Protein AF-A0A532F3L9-F1 (afdb_monomer_lite)

Structure (mmCIF, 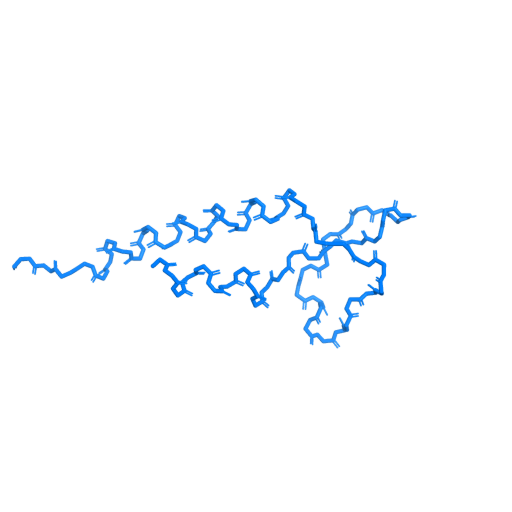N/CA/C/O backbone):
data_AF-A0A532F3L9-F1
#
_entry.id   AF-A0A532F3L9-F1
#
loop_
_atom_site.group_PDB
_atom_site.id
_atom_site.type_symbol
_atom_site.label_atom_id
_atom_site.label_alt_id
_atom_site.label_comp_id
_atom_site.label_asym_id
_atom_site.label_entity_id
_atom_site.label_seq_id
_atom_site.pdbx_PDB_ins_code
_atom_site.Cartn_x
_atom_site.Cartn_y
_atom_site.Cartn_z
_atom_site.occupancy
_atom_site.B_iso_or_equiv
_atom_site.auth_seq_id
_atom_site.auth_comp_id
_atom_site.auth_asym_id
_atom_site.auth_atom_id
_atom_site.pdbx_PDB_model_num
ATOM 1 N N . MET A 1 1 ? -11.007 -0.442 9.150 1.00 80.56 1 MET A N 1
ATOM 2 C CA . MET A 1 1 ? -9.602 -0.867 8.979 1.00 80.56 1 MET A CA 1
ATOM 3 C C . MET A 1 1 ? -9.447 -1.923 7.889 1.00 80.56 1 MET A C 1
ATOM 5 O O . MET A 1 1 ? -8.736 -1.665 6.934 1.00 80.56 1 MET A O 1
ATOM 9 N N . VAL A 1 2 ? -10.125 -3.077 7.961 1.00 85.38 2 VAL A N 1
ATOM 10 C CA . VAL A 1 2 ? -9.987 -4.122 6.919 1.00 85.38 2 VAL A CA 1
ATOM 11 C C . VAL A 1 2 ? -10.426 -3.627 5.534 1.00 85.38 2 VAL A C 1
ATOM 13 O O . VAL A 1 2 ? -9.658 -3.727 4.589 1.00 85.38 2 VAL A O 1
ATOM 16 N N . ALA A 1 3 ? -11.604 -3.001 5.431 1.00 87.50 3 ALA A N 1
ATOM 17 C CA . ALA A 1 3 ? -12.105 -2.470 4.157 1.00 87.50 3 ALA A CA 1
ATOM 18 C C . ALA A 1 3 ? -11.183 -1.407 3.529 1.00 87.50 3 ALA A C 1
ATOM 20 O O . ALA A 1 3 ? -11.022 -1.363 2.317 1.00 87.50 3 ALA A O 1
ATOM 21 N N . THR A 1 4 ? -10.548 -0.564 4.349 1.00 86.94 4 THR A N 1
ATOM 22 C CA . THR A 1 4 ? -9.598 0.448 3.866 1.00 86.94 4 THR A CA 1
ATOM 23 C C . THR A 1 4 ? -8.296 -0.190 3.384 1.00 86.94 4 THR A C 1
ATOM 25 O O . THR A 1 4 ? -7.754 0.249 2.379 1.00 86.94 4 THR A O 1
ATOM 28 N N . LEU A 1 5 ? -7.825 -1.262 4.031 1.00 88.62 5 LEU A N 1
ATOM 29 C CA . LEU A 1 5 ? -6.640 -2.010 3.589 1.00 88.62 5 LEU A CA 1
ATOM 30 C C . LEU A 1 5 ? -6.834 -2.696 2.232 1.00 88.62 5 LEU A C 1
ATOM 32 O O . LEU A 1 5 ? -5.861 -2.875 1.507 1.00 88.62 5 LEU A O 1
ATOM 36 N N . SER A 1 6 ? -8.071 -3.021 1.847 1.00 90.75 6 SER A N 1
ATOM 37 C CA . SER A 1 6 ? -8.369 -3.560 0.516 1.00 90.75 6 SER A CA 1
ATOM 38 C C . SER A 1 6 ? -7.954 -2.617 -0.622 1.00 90.75 6 SER A C 1
ATOM 40 O O . SER A 1 6 ? -7.704 -3.096 -1.725 1.00 90.75 6 SER A O 1
ATOM 42 N N . LEU A 1 7 ? -7.817 -1.307 -0.368 1.00 89.75 7 LEU A N 1
ATOM 43 C CA . LEU A 1 7 ? -7.343 -0.344 -1.367 1.00 89.75 7 LEU A CA 1
ATOM 44 C C . LEU A 1 7 ? -5.931 -0.668 -1.875 1.00 89.75 7 LEU A C 1
ATOM 46 O O . LEU A 1 7 ? -5.710 -0.549 -3.072 1.00 89.75 7 LEU A O 1
ATOM 50 N N . ALA A 1 8 ? -5.036 -1.187 -1.028 1.00 89.06 8 ALA A N 1
ATOM 51 C CA . ALA A 1 8 ? -3.675 -1.556 -1.440 1.00 89.06 8 ALA A CA 1
ATOM 52 C C . ALA A 1 8 ? -3.638 -2.716 -2.456 1.00 89.06 8 ALA A C 1
ATOM 54 O O . ALA A 1 8 ? -2.667 -2.895 -3.184 1.00 89.06 8 ALA A O 1
ATOM 55 N N . ILE A 1 9 ? -4.703 -3.525 -2.510 1.00 88.25 9 ILE A N 1
ATOM 56 C CA . ILE A 1 9 ? -4.855 -4.599 -3.503 1.00 88.25 9 ILE A CA 1
ATOM 57 C C . ILE A 1 9 ? -5.421 -4.036 -4.813 1.00 88.25 9 ILE A C 1
ATOM 59 O O . ILE A 1 9 ? -5.080 -4.513 -5.891 1.00 88.25 9 ILE A O 1
ATOM 63 N N . LEU A 1 10 ? -6.296 -3.032 -4.720 1.00 89.31 10 LEU A N 1
ATOM 64 C CA . LEU A 1 10 ? -6.940 -2.400 -5.873 1.00 89.31 10 LEU A CA 1
ATOM 65 C C . LEU A 1 10 ? -6.016 -1.413 -6.596 1.00 89.31 10 LEU A C 1
ATOM 67 O O . LEU A 1 10 ? -6.158 -1.224 -7.803 1.00 89.31 10 LEU A O 1
ATOM 71 N N . PHE A 1 11 ? -5.082 -0.798 -5.868 1.00 88.75 11 PHE A N 1
ATOM 72 C CA . PHE A 1 11 ? -4.189 0.244 -6.371 1.00 88.75 11 PHE A CA 1
ATOM 73 C C . PHE A 1 11 ? -2.707 -0.074 -6.120 1.00 88.75 11 PHE A C 1
ATOM 75 O O . PHE A 1 11 ? -2.002 0.742 -5.536 1.00 88.75 11 PHE A O 1
ATOM 82 N N . PRO A 1 12 ? -2.201 -1.234 -6.581 1.00 88.75 12 PRO A N 1
ATOM 83 C CA . PRO A 1 12 ? -0.802 -1.595 -6.383 1.00 88.75 12 PRO A CA 1
ATOM 84 C C . PRO A 1 12 ? 0.139 -0.504 -6.933 1.00 88.75 12 PRO A C 1
ATOM 86 O O . PRO A 1 12 ? -0.048 -0.039 -8.064 1.00 88.75 12 PRO A O 1
ATOM 89 N N . PRO A 1 13 ? 1.177 -0.103 -6.176 1.00 89.94 13 PRO A N 1
ATOM 90 C CA . PRO A 1 13 ? 2.037 1.004 -6.555 1.00 89.94 13 PRO A CA 1
ATOM 91 C C . PRO A 1 13 ? 3.131 0.521 -7.507 1.00 89.94 13 PRO A C 1
ATOM 93 O O . PRO A 1 13 ? 4.259 0.208 -7.109 1.00 89.94 13 PRO A O 1
ATOM 96 N N . TRP A 1 14 ? 2.757 0.433 -8.780 1.00 88.69 14 TRP A N 1
ATOM 97 C CA . TRP A 1 14 ? 3.654 0.043 -9.856 1.00 88.69 14 TRP A CA 1
ATOM 98 C C . TRP A 1 14 ? 4.739 1.093 -10.103 1.00 88.69 14 TRP A C 1
ATOM 100 O O . TRP A 1 14 ? 4.484 2.300 -10.151 1.00 88.69 14 TRP A O 1
ATOM 110 N N . GLU A 1 15 ? 5.949 0.602 -10.317 1.00 86.88 15 GLU A N 1
ATOM 111 C CA . GLU A 1 15 ? 7.130 1.359 -10.706 1.00 86.88 15 GLU A CA 1
ATOM 112 C C . GLU A 1 15 ? 7.691 0.772 -12.005 1.00 86.88 15 GLU A C 1
ATOM 114 O O . GLU A 1 15 ? 7.510 -0.418 -12.304 1.00 86.88 15 GLU A O 1
ATOM 119 N N . THR A 1 16 ? 8.337 1.627 -12.798 1.00 85.00 16 THR A N 1
ATOM 120 C CA . THR A 1 16 ? 9.028 1.223 -14.023 1.00 85.00 16 THR A CA 1
ATOM 121 C C 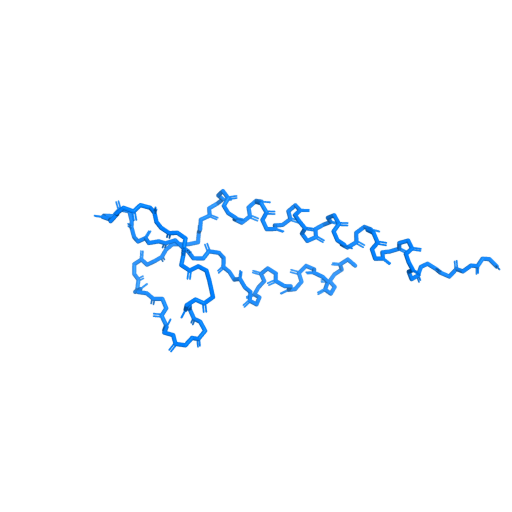. THR A 1 16 ? 10.079 0.135 -13.759 1.00 85.00 16 THR A C 1
ATOM 123 O O . THR A 1 16 ? 10.581 -0.010 -12.639 1.00 85.00 16 THR A O 1
ATOM 126 N N . PRO A 1 17 ? 10.429 -0.666 -14.783 1.00 85.25 17 PRO A N 1
ATOM 127 C CA . PRO A 1 17 ? 11.462 -1.682 -14.643 1.00 85.25 17 PRO A CA 1
ATOM 128 C C . PRO A 1 17 ? 12.805 -1.074 -14.198 1.00 85.25 17 PRO A C 1
ATOM 130 O O . PRO A 1 17 ? 13.130 0.037 -14.621 1.00 85.25 17 PRO A O 1
ATOM 133 N N . PRO A 1 18 ? 13.661 -1.817 -13.467 1.00 81.25 18 PRO A N 1
ATOM 134 C CA . PRO A 1 18 ? 14.955 -1.317 -12.981 1.00 81.25 18 PRO A CA 1
ATOM 135 C C . PRO A 1 18 ? 15.925 -0.858 -14.078 1.00 81.25 18 PRO A C 1
ATOM 137 O O . PRO A 1 18 ? 16.916 -0.192 -13.793 1.00 81.25 18 PRO A O 1
ATOM 140 N N . SER A 1 19 ? 15.680 -1.256 -15.330 1.00 83.81 19 SER A N 1
ATOM 141 C CA . SER A 1 19 ? 16.448 -0.844 -16.508 1.00 83.81 19 SER A CA 1
ATOM 142 C C . SER A 1 19 ? 16.098 0.560 -17.013 1.00 83.81 19 SER A C 1
ATOM 144 O O . SER A 1 19 ? 16.757 1.053 -17.925 1.00 83.81 19 SER A O 1
ATOM 146 N N . GLN A 1 20 ? 15.040 1.174 -16.486 1.00 80.69 20 GLN A N 1
ATOM 147 C CA . GLN A 1 20 ? 14.560 2.502 -16.853 1.00 80.69 20 GLN A CA 1
ATOM 148 C C . GLN A 1 20 ? 14.683 3.455 -15.664 1.00 80.69 20 GLN A C 1
ATOM 150 O O . GLN A 1 20 ? 14.910 3.043 -14.527 1.00 80.69 20 GLN A O 1
ATOM 155 N N . THR A 1 21 ? 14.544 4.750 -15.932 1.00 81.88 21 THR A N 1
ATOM 156 C CA . THR A 1 21 ? 14.469 5.749 -14.868 1.00 81.88 21 THR A CA 1
ATOM 157 C C . THR A 1 21 ? 13.286 5.420 -13.945 1.00 81.88 21 THR A C 1
ATOM 159 O O . THR A 1 21 ? 12.196 5.161 -14.463 1.00 81.88 21 THR A O 1
ATOM 162 N N . PRO A 1 22 ? 13.478 5.419 -12.611 1.00 80.31 22 PRO A N 1
ATOM 163 C CA . PRO A 1 22 ? 12.409 5.202 -11.643 1.00 80.31 22 PRO A CA 1
ATOM 164 C C . PRO A 1 22 ? 11.283 6.216 -11.820 1.00 80.31 22 PRO A C 1
ATOM 166 O O . PRO A 1 22 ? 11.449 7.403 -11.537 1.00 80.31 22 PRO A O 1
ATOM 169 N N . GLU A 1 23 ? 10.133 5.744 -12.281 1.00 81.56 23 GLU A N 1
ATOM 170 C CA . GLU A 1 23 ? 8.937 6.556 -12.434 1.00 81.56 23 GLU A CA 1
ATOM 171 C C . GLU A 1 23 ? 7.756 5.829 -11.806 1.00 81.56 23 GLU A C 1
ATOM 173 O O . GLU A 1 23 ? 7.515 4.639 -12.033 1.00 81.56 23 GLU A O 1
ATOM 178 N N . PHE A 1 24 ? 7.012 6.567 -10.985 1.00 81.25 24 PHE A N 1
ATOM 179 C CA . PHE A 1 24 ? 5.772 6.063 -10.430 1.00 81.25 24 PHE A CA 1
ATOM 180 C C . PHE A 1 24 ? 4.708 6.043 -11.525 1.00 81.25 24 PHE A C 1
ATOM 182 O O . PHE A 1 24 ? 4.325 7.091 -12.045 1.00 81.25 24 PHE A O 1
ATOM 189 N N . LEU A 1 25 ? 4.190 4.855 -11.837 1.00 80.19 25 LEU A N 1
ATOM 190 C CA . LEU A 1 25 ? 3.210 4.676 -12.909 1.00 80.19 25 LEU A CA 1
ATOM 191 C C . LEU A 1 25 ? 1.801 5.162 -12.518 1.00 80.19 25 LEU A C 1
ATOM 193 O O . LEU A 1 25 ? 0.920 5.272 -13.372 1.00 80.19 25 LEU A O 1
ATOM 197 N N . GLY A 1 26 ? 1.565 5.507 -11.248 1.00 82.31 26 GLY A N 1
ATOM 198 C CA . GLY A 1 26 ? 0.311 6.123 -10.812 1.00 82.31 26 GLY A CA 1
ATOM 199 C C . GLY A 1 26 ? -0.907 5.259 -11.122 1.00 82.31 26 GLY A C 1
ATOM 200 O O . GLY A 1 26 ? -0.905 4.065 -10.858 1.00 82.31 26 GLY A O 1
ATOM 201 N N . LEU A 1 27 ? -1.950 5.865 -11.697 1.00 82.81 27 LEU A N 1
ATOM 202 C CA . LEU A 1 27 ? -3.169 5.171 -12.136 1.00 82.81 27 LEU A CA 1
ATOM 203 C C . LEU A 1 27 ? -3.119 4.734 -13.608 1.00 82.81 27 LEU A C 1
ATOM 205 O O . LEU A 1 27 ? -4.114 4.225 -14.127 1.00 82.81 27 LEU A O 1
ATOM 209 N N . HIS A 1 28 ? -1.984 4.912 -14.300 1.00 81.00 28 HIS A N 1
ATOM 210 C CA . HIS A 1 28 ? -1.873 4.532 -15.711 1.00 81.00 28 HIS A CA 1
ATOM 211 C C . HIS A 1 28 ? -2.133 3.035 -15.928 1.00 81.00 28 HIS A C 1
ATOM 213 O O . HIS A 1 28 ? -2.652 2.675 -16.986 1.00 81.00 28 HIS A O 1
ATOM 219 N N . PHE A 1 29 ? -1.877 2.201 -14.908 1.00 80.81 29 PHE A N 1
ATOM 220 C CA . PHE A 1 29 ? -2.129 0.757 -14.933 1.00 80.81 29 PHE A CA 1
ATOM 221 C C . PHE A 1 29 ? -3.601 0.377 -15.192 1.00 80.81 29 PHE A C 1
ATOM 223 O O . PHE A 1 29 ? -3.875 -0.741 -15.619 1.00 80.81 29 PHE A O 1
ATOM 230 N N . ILE A 1 30 ? -4.558 1.276 -14.915 1.00 82.12 30 ILE A N 1
ATOM 231 C CA . ILE A 1 30 ? -5.997 1.001 -15.078 1.00 82.12 30 ILE A CA 1
ATOM 232 C C . ILE A 1 30 ? -6.374 0.926 -16.560 1.00 82.12 30 ILE A C 1
ATOM 234 O O . ILE A 1 30 ? -7.186 0.094 -16.957 1.00 82.12 30 ILE A O 1
ATOM 238 N N . LEU A 1 31 ? -5.802 1.819 -17.371 1.00 84.44 31 LEU A N 1
ATOM 239 C CA . LEU A 1 31 ? -6.111 1.936 -18.798 1.00 84.44 31 LEU A CA 1
ATOM 240 C C . LEU A 1 31 ? -5.060 1.259 -19.680 1.00 84.44 31 LEU A C 1
ATOM 242 O O . LEU A 1 31 ? -5.366 0.880 -20.806 1.00 84.44 31 LEU A O 1
ATOM 246 N N . ASN A 1 32 ? -3.837 1.103 -19.174 1.00 79.38 32 ASN A N 1
ATOM 247 C CA . ASN A 1 32 ? -2.740 0.450 -19.869 1.00 79.38 32 ASN A CA 1
ATOM 248 C C . ASN A 1 32 ? -2.157 -0.601 -18.930 1.00 79.38 32 ASN A C 1
ATOM 250 O O . ASN A 1 32 ? -1.645 -0.218 -17.881 1.00 79.38 32 ASN A O 1
ATOM 254 N N . PRO A 1 33 ? -2.220 -1.900 -19.256 1.00 75.19 33 PRO A N 1
ATOM 255 C CA . PRO A 1 33 ? -1.640 -2.913 -18.389 1.00 75.19 33 PRO A CA 1
ATOM 256 C C . PRO A 1 33 ? -0.151 -2.602 -18.146 1.00 75.19 33 PRO A C 1
ATOM 258 O O . PRO A 1 33 ? 0.536 -2.179 -19.083 1.00 75.19 33 PRO A O 1
ATOM 261 N N . PRO A 1 34 ? 0.348 -2.772 -16.907 1.00 74.75 34 PRO A N 1
ATOM 262 C CA . PRO A 1 34 ? 1.750 -2.524 -16.600 1.00 74.75 34 PRO A CA 1
ATOM 263 C C . PRO A 1 34 ? 2.639 -3.393 -17.494 1.00 74.75 34 PRO A C 1
ATOM 265 O O . PRO A 1 34 ? 2.272 -4.520 -17.844 1.00 74.75 34 PRO A O 1
ATOM 268 N N . THR A 1 35 ? 3.804 -2.865 -17.883 1.00 77.44 35 THR A N 1
ATOM 269 C CA . THR A 1 35 ? 4.784 -3.639 -18.654 1.00 77.44 35 THR A CA 1
ATOM 270 C C . THR A 1 35 ? 5.139 -4.917 -17.888 1.00 77.44 35 THR A C 1
ATOM 272 O O . THR A 1 35 ? 5.188 -4.868 -16.658 1.00 77.44 35 THR A O 1
ATOM 275 N N . PRO A 1 36 ? 5.397 -6.053 -18.558 1.00 78.19 36 PRO A N 1
ATOM 276 C CA . PRO A 1 36 ? 5.666 -7.329 -17.884 1.00 78.19 36 PRO A CA 1
ATOM 277 C C . PRO A 1 36 ? 6.795 -7.274 -16.841 1.00 78.19 36 PRO A C 1
ATOM 279 O O . PRO A 1 36 ? 6.810 -8.053 -15.894 1.00 78.19 36 PRO A O 1
ATOM 282 N N . GLU A 1 37 ? 7.728 -6.341 -17.009 1.00 81.62 37 GLU A N 1
ATOM 283 C CA . GLU A 1 37 ? 8.894 -6.123 -16.157 1.00 81.62 37 GLU A CA 1
ATOM 284 C C . GLU A 1 37 ? 8.672 -5.043 -15.082 1.00 81.62 37 GLU A C 1
ATOM 286 O O . GLU A 1 37 ? 9.606 -4.706 -14.353 1.00 81.62 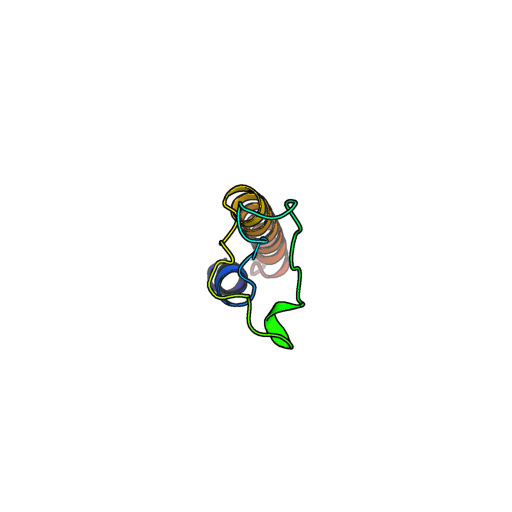37 GLU A O 1
ATOM 291 N N . ALA A 1 38 ? 7.468 -4.463 -14.996 1.00 83.31 38 ALA A N 1
ATOM 292 C CA . ALA A 1 38 ? 7.116 -3.507 -13.952 1.00 83.31 38 ALA A CA 1
ATOM 293 C C . ALA A 1 38 ? 7.120 -4.191 -12.580 1.00 83.31 38 ALA A C 1
ATOM 295 O O . ALA A 1 38 ? 6.732 -5.352 -12.430 1.00 83.31 38 ALA A O 1
ATOM 296 N N . ILE A 1 39 ? 7.545 -3.452 -11.560 1.00 86.44 39 ILE A N 1
ATOM 297 C CA . ILE A 1 39 ? 7.724 -3.987 -10.209 1.00 86.44 39 ILE A CA 1
ATOM 298 C C . ILE A 1 39 ? 6.826 -3.216 -9.246 1.00 86.44 39 ILE A C 1
ATOM 300 O O . ILE A 1 39 ? 6.585 -2.023 -9.412 1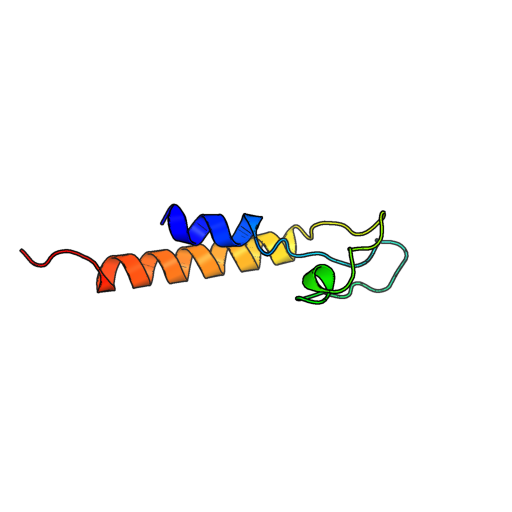.00 86.44 39 ILE A O 1
ATOM 304 N N . VAL A 1 40 ? 6.323 -3.894 -8.214 1.00 87.81 40 VAL A N 1
ATOM 305 C CA . VAL A 1 40 ? 5.676 -3.216 -7.086 1.00 87.81 40 VAL A CA 1
ATOM 306 C C . VAL A 1 40 ? 6.756 -2.602 -6.201 1.00 87.81 40 VAL A C 1
ATOM 308 O O . VAL A 1 40 ? 7.550 -3.315 -5.579 1.00 87.81 40 VAL A O 1
ATOM 311 N N . SER A 1 41 ? 6.778 -1.275 -6.122 1.00 88.81 41 SER A N 1
ATOM 312 C CA . SER A 1 41 ? 7.786 -0.566 -5.341 1.00 88.81 41 SER A CA 1
ATOM 313 C C . SER A 1 41 ? 7.561 -0.745 -3.846 1.00 88.81 41 SER A C 1
ATOM 315 O O . SER A 1 41 ? 6.510 -0.387 -3.310 1.00 88.81 41 SER A O 1
ATOM 317 N N . ARG A 1 42 ? 8.576 -1.235 -3.124 1.00 89.75 42 ARG A N 1
ATOM 318 C CA . ARG A 1 42 ? 8.492 -1.398 -1.661 1.00 89.75 42 ARG A CA 1
ATOM 319 C C . ARG A 1 42 ? 8.327 -0.058 -0.941 1.00 89.75 42 ARG A C 1
ATOM 321 O O . ARG A 1 42 ? 7.608 0.018 0.056 1.00 89.75 42 ARG A O 1
ATOM 328 N N . LEU A 1 43 ? 9.002 0.984 -1.425 1.00 90.75 43 LEU A N 1
ATOM 329 C CA . LEU A 1 43 ? 8.931 2.318 -0.832 1.00 90.75 43 LEU A CA 1
ATOM 330 C C . LEU A 1 43 ? 7.523 2.890 -0.998 1.00 90.75 43 LEU A C 1
ATOM 332 O O . LEU A 1 43 ? 6.912 3.296 -0.010 1.00 90.75 43 LEU A O 1
ATOM 336 N N . LEU A 1 44 ? 6.984 2.859 -2.218 1.00 90.38 44 LEU A N 1
ATOM 337 C CA . LEU A 1 44 ? 5.652 3.395 -2.490 1.00 90.38 44 LEU A CA 1
ATOM 338 C C . LEU A 1 44 ? 4.557 2.577 -1.801 1.00 90.38 44 LEU A C 1
ATOM 340 O O . LEU A 1 44 ? 3.642 3.169 -1.243 1.00 90.38 44 LEU A O 1
ATOM 344 N N . LEU A 1 45 ? 4.702 1.250 -1.722 1.00 91.44 45 LEU A N 1
ATOM 345 C CA . LEU A 1 45 ? 3.809 0.393 -0.935 1.00 91.44 45 LEU A CA 1
ATOM 346 C C . LEU A 1 45 ? 3.820 0.762 0.550 1.00 91.44 45 LEU A C 1
ATOM 348 O O . LEU A 1 45 ? 2.780 0.764 1.200 1.00 91.44 45 LEU A O 1
ATOM 352 N N . THR A 1 46 ? 4.981 1.116 1.100 1.00 94.38 46 THR A N 1
ATOM 353 C CA . THR A 1 46 ? 5.066 1.572 2.493 1.00 94.38 46 THR A CA 1
ATOM 354 C C . THR A 1 46 ? 4.315 2.889 2.67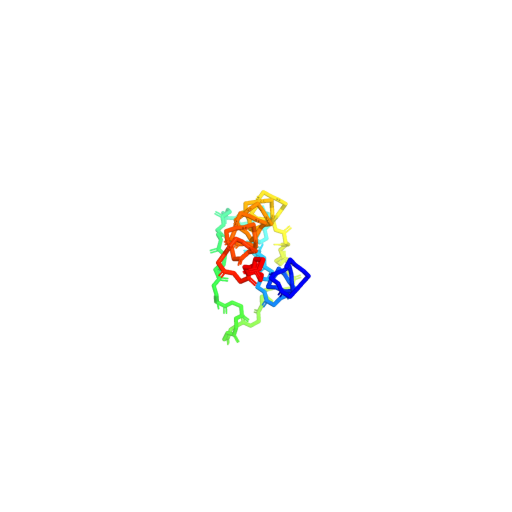9 1.00 94.38 46 THR A C 1
ATOM 356 O O . THR A 1 46 ? 3.517 3.011 3.607 1.00 94.38 46 THR A O 1
ATOM 359 N N . ILE A 1 47 ? 4.528 3.862 1.787 1.00 93.62 47 ILE A N 1
ATOM 360 C CA . ILE A 1 47 ? 3.818 5.150 1.819 1.00 93.62 47 ILE A CA 1
ATOM 361 C C . ILE A 1 47 ? 2.306 4.938 1.688 1.00 93.62 47 ILE A C 1
ATOM 363 O O . ILE A 1 47 ? 1.530 5.536 2.438 1.00 93.62 47 ILE A O 1
ATOM 367 N N . GLU A 1 48 ? 1.886 4.065 0.777 1.00 93.00 48 GLU A N 1
ATOM 368 C CA . GLU A 1 48 ? 0.487 3.734 0.543 1.00 93.00 48 GLU A CA 1
ATOM 369 C C . GLU A 1 48 ? -0.152 3.111 1.790 1.00 93.00 48 GLU A C 1
ATOM 371 O O . GLU A 1 48 ? -1.153 3.622 2.295 1.00 93.00 48 GLU A O 1
ATOM 376 N N . LEU A 1 49 ? 0.454 2.059 2.347 1.00 94.88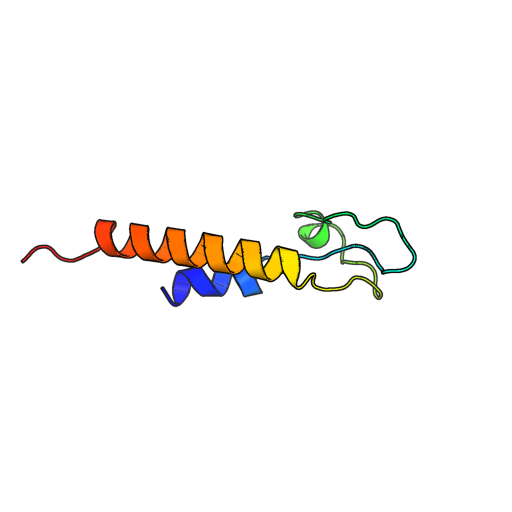 49 LEU A N 1
ATOM 377 C CA . LEU A 1 49 ? -0.062 1.373 3.532 1.00 94.88 49 LEU A CA 1
ATOM 378 C C . LEU A 1 49 ? -0.135 2.296 4.750 1.00 94.88 49 LEU A C 1
ATOM 380 O O . LEU A 1 49 ? -1.119 2.252 5.488 1.00 94.88 49 LEU A O 1
ATOM 384 N N . VAL A 1 50 ? 0.868 3.155 4.953 1.00 96.19 50 VAL A N 1
ATOM 385 C CA . VAL A 1 50 ? 0.857 4.144 6.041 1.00 96.19 50 VAL A CA 1
ATOM 386 C C . VAL A 1 50 ? -0.281 5.143 5.841 1.00 96.19 50 VAL A C 1
ATOM 388 O O . VAL A 1 50 ? -1.047 5.392 6.772 1.00 96.19 50 VAL A O 1
ATOM 391 N N . THR A 1 51 ? -0.453 5.661 4.624 1.00 95.25 51 THR A N 1
ATOM 392 C CA . THR A 1 51 ? -1.549 6.581 4.285 1.00 95.25 51 THR A CA 1
ATOM 393 C C . THR A 1 51 ? -2.917 5.942 4.531 1.00 95.25 51 THR A C 1
ATOM 395 O O . THR A 1 51 ? -3.772 6.532 5.195 1.00 95.25 51 THR A O 1
ATOM 398 N N . ILE A 1 52 ? -3.115 4.707 4.065 1.00 95.31 52 ILE A N 1
ATOM 399 C CA . ILE A 1 52 ? -4.351 3.944 4.263 1.00 95.31 52 ILE A CA 1
ATOM 400 C C . ILE A 1 52 ? -4.606 3.683 5.749 1.00 95.31 52 ILE A C 1
ATOM 402 O O . ILE A 1 52 ? -5.741 3.816 6.211 1.00 95.31 52 ILE A O 1
ATOM 406 N N . ALA A 1 53 ? -3.575 3.323 6.515 1.00 94.75 53 ALA A N 1
ATOM 407 C CA . ALA A 1 53 ? -3.702 3.074 7.946 1.00 94.75 53 ALA A CA 1
ATOM 408 C C . ALA A 1 53 ? -4.122 4.345 8.700 1.00 94.75 53 ALA A C 1
ATOM 410 O O . ALA A 1 53 ? -5.034 4.290 9.527 1.00 94.75 53 ALA A O 1
ATOM 411 N N . ILE A 1 54 ? -3.523 5.494 8.370 1.00 95.81 54 ILE A N 1
ATOM 412 C CA . ILE A 1 54 ? -3.893 6.802 8.928 1.00 95.81 54 ILE A CA 1
ATOM 413 C C . ILE A 1 54 ? -5.348 7.142 8.577 1.00 95.81 54 ILE A C 1
ATOM 415 O O . ILE A 1 54 ? -6.136 7.485 9.461 1.00 95.81 54 ILE A O 1
ATOM 419 N N . ALA A 1 55 ? -5.747 6.988 7.312 1.00 95.00 55 ALA A N 1
ATOM 420 C CA . ALA A 1 55 ? -7.125 7.221 6.882 1.00 95.00 55 ALA A CA 1
ATOM 421 C C . ALA A 1 55 ? -8.119 6.283 7.591 1.00 95.00 55 ALA A C 1
ATOM 423 O O . ALA A 1 55 ? -9.185 6.713 8.039 1.00 95.00 55 ALA A O 1
ATOM 424 N N . GLY A 1 56 ? -7.761 5.006 7.745 1.00 94.06 56 GLY A N 1
ATOM 425 C CA . GLY A 1 56 ? -8.544 4.008 8.468 1.00 94.06 56 GLY A CA 1
ATOM 426 C C . GLY A 1 56 ? -8.693 4.337 9.954 1.00 94.06 56 GLY A C 1
ATOM 427 O O . GLY A 1 56 ? -9.781 4.167 10.508 1.00 94.06 56 GLY A O 1
ATOM 428 N N . LEU A 1 57 ? -7.636 4.857 10.584 1.00 93.69 57 LEU A N 1
ATOM 429 C CA . LEU A 1 57 ? -7.658 5.342 11.962 1.00 93.69 57 LEU A CA 1
ATOM 430 C C . LEU A 1 57 ? -8.617 6.528 12.111 1.00 93.69 57 LEU A C 1
ATOM 432 O O . LEU A 1 57 ? -9.532 6.461 12.930 1.00 93.69 57 LEU A O 1
ATOM 436 N N . TYR A 1 58 ? -8.479 7.576 11.295 1.00 94.06 58 TYR A N 1
ATOM 437 C CA . TYR A 1 58 ? -9.394 8.723 11.342 1.00 94.06 58 TYR A CA 1
ATOM 438 C C . TYR A 1 58 ? -10.846 8.313 11.078 1.00 94.06 58 TYR A C 1
ATOM 440 O O . TYR A 1 58 ? -11.748 8.716 11.814 1.00 94.06 58 TYR A O 1
ATOM 448 N N . SER A 1 59 ? -11.071 7.438 10.098 1.00 90.44 59 SER A N 1
ATOM 449 C CA . SER A 1 59 ? -12.400 6.898 9.800 1.00 90.44 59 SER A CA 1
ATOM 450 C C . SER A 1 59 ? -12.992 6.154 10.999 1.00 90.44 59 SER A C 1
ATOM 452 O O . SER A 1 59 ? -14.178 6.292 11.283 1.00 90.44 59 SER A O 1
ATOM 454 N N . SER A 1 60 ? -12.178 5.410 11.756 1.00 90.12 60 SER A N 1
ATOM 455 C CA . SER A 1 60 ? -12.659 4.708 12.952 1.00 90.12 60 SER A CA 1
ATOM 456 C C . SER A 1 60 ? -13.198 5.659 14.023 1.00 90.12 60 SER A C 1
ATOM 458 O O . SER A 1 60 ? -14.180 5.327 14.677 1.00 90.12 60 SER A O 1
ATOM 460 N N . PHE A 1 61 ? -12.631 6.862 14.158 1.00 90.81 61 PHE A N 1
ATOM 461 C CA . PHE A 1 61 ? -13.154 7.884 15.065 1.00 90.81 61 PHE A CA 1
ATOM 462 C C . PHE A 1 61 ? -14.436 8.535 14.548 1.00 90.81 61 PHE A C 1
ATOM 464 O O . PHE A 1 61 ? -15.321 8.824 15.350 1.00 90.81 61 PHE A O 1
ATOM 471 N N . LEU A 1 62 ? -14.550 8.750 13.234 1.00 89.56 62 LEU A N 1
ATOM 472 C CA . LEU A 1 62 ? -15.753 9.318 12.617 1.00 89.56 62 LEU A CA 1
ATOM 473 C C . LEU A 1 62 ? -16.958 8.377 12.729 1.00 89.56 62 LEU A C 1
ATOM 475 O O . LEU A 1 62 ? -18.064 8.829 13.012 1.00 89.56 62 LEU A O 1
ATOM 479 N N . PHE A 1 63 ? -16.736 7.075 12.546 1.00 89.38 63 PHE A N 1
ATOM 480 C CA . PHE A 1 63 ? -17.786 6.054 12.564 1.00 89.38 63 PHE A CA 1
ATOM 481 C C . PHE A 1 63 ? -17.896 5.299 13.893 1.00 89.38 63 PHE A C 1
ATOM 483 O O . PHE A 1 63 ? -18.643 4.322 13.977 1.00 89.38 63 PHE A O 1
ATOM 490 N N . ARG A 1 64 ? -17.172 5.716 14.942 1.00 87.56 64 ARG A N 1
ATOM 491 C CA . ARG A 1 64 ? -17.346 5.106 16.266 1.00 87.56 64 ARG A CA 1
ATOM 492 C C . ARG A 1 64 ? -18.777 5.347 16.738 1.00 87.56 64 ARG A C 1
ATOM 494 O O . ARG A 1 64 ? -19.278 6.471 16.665 1.00 87.56 64 ARG A O 1
ATOM 501 N N . GLN A 1 65 ? -19.422 4.308 17.255 1.00 81.81 65 GLN A N 1
ATOM 502 C CA . GLN A 1 65 ? -20.694 4.491 17.940 1.00 81.81 65 GLN A CA 1
ATOM 503 C C . GLN A 1 65 ? -20.455 5.374 19.169 1.00 81.81 65 GLN A C 1
ATOM 505 O O . GLN A 1 65 ? -19.475 5.197 19.899 1.00 81.81 65 GLN A O 1
ATOM 510 N N . LYS A 1 66 ? -21.309 6.384 19.344 1.00 76.38 66 LYS A N 1
ATOM 511 C CA . LYS A 1 66 ? -21.356 7.137 20.598 1.00 76.38 66 LYS A CA 1
ATOM 512 C C . LYS A 1 66 ? -21.966 6.224 21.673 1.00 76.38 66 LYS A C 1
ATOM 514 O O . LYS A 1 66 ? -22.775 5.373 21.302 1.00 76.38 66 LYS A O 1
ATOM 519 N N . PRO A 1 67 ? -21.542 6.359 22.941 1.00 69.81 67 PRO A N 1
ATOM 520 C CA . PRO A 1 67 ? -22.172 5.637 24.042 1.00 69.81 67 PRO A CA 1
ATOM 521 C C . PRO A 1 67 ? -23.673 5.930 24.119 1.00 69.81 67 PRO A C 1
ATOM 523 O O . PRO A 1 67 ? -24.077 7.046 23.708 1.00 69.81 67 PRO A O 1
#

Sequence (67 aa):
MVATLSLAILFPPWETPPSQTPEFLGLHFILNPPTPEAIVSRLLLTIELVTIAIAGLYSSFLFRQKP

Secondary structure (DSSP, 8-state):
-HHHHTHHHHS--EE--TTS---B-TTHHHHSPPPTT-EE-HHHHHHHHHHHHHHHHHHHHHSPPP-

pLDDT: mean 86.64, std 5.94, range [69.81, 96.19]

Foldseek 3Di:
DVVLQCVCVVFQFKWDAPVDDTDTCGCVCVVPPDDPRIDRDPVVSVVSNVVSVVVVVVVCVVPPDDD

Radius of gyration: 15.2 Å; chains: 1; bounding box: 39×17×44 Å